Protein AF-X1KUF6-F1 (afdb_monomer)

pLDDT: mean 94.96, std 4.08, range [74.19, 98.38]

Foldseek 3Di:
DLVVVLVVLVVDPPAADEAEPDFDFLVRQCPPDVSVVPGDDDPDRLLDCGWLNVCLDPVCVVVNLVVLVSVVCSCPVVVSLSYAYETEDQQDLVSLQSNLVSSVVSPNPDHFYEYECQDVCCVVCVVSSVVRGVYYHYPPVSNVD

InterPro domains:
  IPR000121 PEP-utilising enzyme, C-terminal [PF02896] (3-145)
  IPR006319 Phosphoenolpyruvate synthase [PTHR43030] (1-145)
  IPR015813 Pyruvate/Phosphoenolpyruvate kinase-like domain superfamily [SSF51621] (2-145)
  IPR040442 Pyruvate kinase-like domain superfamily [G3DSA:3.20.20.60] (1-145)

Solvent-accessible surface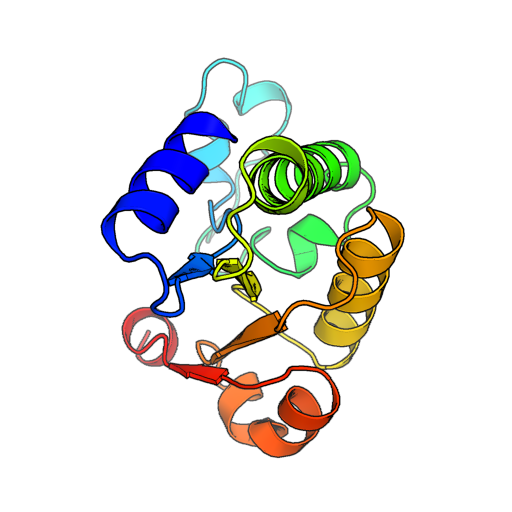 area (backbone atoms only — not comparable to full-atom values): 8007 Å² total; per-residue (Å²): 110,32,62,64,54,37,54,56,42,58,76,46,60,80,49,79,35,75,45,67,54,82,66,56,32,33,65,61,46,25,74,40,95,74,20,61,82,78,33,71,91,61,100,51,43,92,80,46,72,27,22,30,65,37,49,65,33,79,89,40,31,67,60,47,44,52,55,45,43,26,53,41,44,24,35,68,76,71,59,44,72,36,54,28,39,28,45,36,63,47,73,45,62,69,45,46,52,51,41,53,53,47,44,43,72,56,62,54,64,99,61,55,41,30,33,39,38,32,47,71,54,35,67,78,42,37,69,63,44,50,76,76,24,80,41,74,46,80,35,62,69,62,52,70,107

Sequence (145 aa):
MAEGISQIAAAFYPKEVIVRFSDFKTNEYRNLIGGELFEGEEANPMLGFRGASRYIDKSFQPAFKMECQAIKRARNIFGLKNISVMVPFCRTVEEGEKVKKLIEKFGLKELKIYVMCEIPSNVILAEDFLRIFDGMSIGSNDLTQ

Radius of gyration: 15.2 Å; Cα contacts (8 Å, |Δi|>4): 221; chains: 1; bounding box: 33×36×39 Å

Secondary structure (DSSP, 8-state):
-HHHHHHHHHHTTTS-EEEEPP---HHHHHTSTTGGGT----S-TTTSS-HHHHHHSTTTHHHHHHHHHHHHHHHHTS--TTEEEEE----SHHHHHHHHHHHHHTT--SS-EEEEE-SHHHHHTHHHHHHHSSEEEE-HHHHH-

Nearest PDB structures (foldseek):
  2ols-assembly1_A  TM=9.886E-01  e=2.353E-16  Neisseria meningitidis MC58
  8eq1-assembly1_C  TM=7.529E-01  e=2.332E-03  Escherichia coli
  1pky-assembly1_D  TM=8.181E-01  e=3.804E-02  Escherichia coli
  1e0u-assembly1_D  TM=7.714E-01  e=2.203E-02  Escherichia coli
  8edq-assembly1_A-2  TM=8.054E-01  e=4.042E-02  Escherichia coli

Organism: NCBI:txid412755

Structure (mmCIF, N/CA/C/O backbone):
data_AF-X1KUF6-F1
#
_entry.id   AF-X1KUF6-F1
#
loop_
_atom_site.group_PDB
_atom_site.id
_atom_site.type_symbol
_atom_site.label_atom_id
_atom_site.label_alt_id
_atom_site.label_comp_id
_atom_site.label_asym_id
_atom_site.label_entity_id
_atom_site.label_seq_id
_atom_site.pdbx_PDB_ins_code
_atom_site.Cartn_x
_atom_site.Cartn_y
_atom_site.Cartn_z
_atom_site.occupancy
_atom_site.B_iso_or_equiv
_atom_site.auth_seq_id
_atom_site.auth_comp_id
_atom_site.auth_asym_id
_atom_site.auth_atom_id
_atom_site.pdbx_PDB_model_num
ATOM 1 N N . MET A 1 1 ? 0.646 15.863 2.782 1.00 74.69 1 MET A N 1
ATOM 2 C CA . MET A 1 1 ? 0.153 14.469 2.596 1.00 74.69 1 MET A CA 1
ATOM 3 C C . MET A 1 1 ? -0.734 14.024 3.754 1.00 74.69 1 MET A C 1
ATOM 5 O O . MET A 1 1 ? -1.856 13.605 3.505 1.00 74.69 1 MET A O 1
ATOM 9 N N . ALA A 1 2 ? -0.284 14.150 5.010 1.00 89.12 2 ALA A N 1
ATOM 10 C CA . ALA A 1 2 ? -1.098 13.770 6.167 1.00 89.12 2 ALA A CA 1
ATOM 11 C C . ALA A 1 2 ? -2.40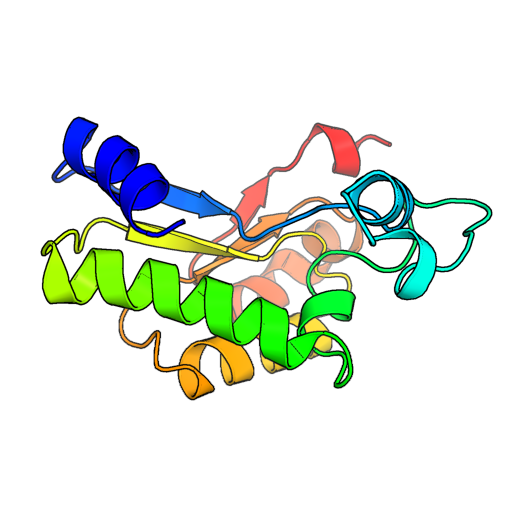7 14.576 6.292 1.00 89.12 2 ALA A C 1
ATOM 13 O O . ALA A 1 2 ? -3.410 13.980 6.671 1.00 89.12 2 ALA A O 1
ATOM 14 N N . GLU A 1 3 ? -2.440 15.878 5.954 1.00 91.00 3 GLU A N 1
ATOM 15 C CA . GLU A 1 3 ? -3.692 16.654 6.034 1.00 91.00 3 GLU A CA 1
ATOM 16 C C . GLU A 1 3 ? -4.752 16.144 5.057 1.00 91.00 3 GLU A C 1
ATOM 18 O O . GLU A 1 3 ? -5.882 15.925 5.473 1.00 91.00 3 GLU A O 1
ATOM 23 N N . GLY A 1 4 ? -4.389 15.879 3.796 1.00 92.69 4 GLY A N 1
ATOM 24 C CA . GLY A 1 4 ? -5.336 15.382 2.790 1.00 92.69 4 GLY A CA 1
ATOM 25 C C . GLY A 1 4 ? -5.943 14.029 3.170 1.00 92.69 4 GLY A C 1
ATOM 26 O O . GLY A 1 4 ? -7.160 13.865 3.136 1.00 92.69 4 GLY A O 1
ATOM 27 N N . ILE A 1 5 ? -5.107 13.088 3.631 1.00 94.44 5 ILE A N 1
ATOM 28 C CA . ILE A 1 5 ? -5.576 11.797 4.163 1.00 94.44 5 ILE A CA 1
ATOM 29 C C . ILE A 1 5 ? -6.516 12.021 5.354 1.00 94.44 5 ILE A C 1
ATOM 31 O O . ILE A 1 5 ? -7.580 11.407 5.435 1.00 94.44 5 ILE A O 1
ATOM 35 N N . SER A 1 6 ? -6.131 12.910 6.273 1.00 95.38 6 SER A N 1
ATOM 36 C CA . SER A 1 6 ? -6.888 13.162 7.500 1.00 95.38 6 SER A CA 1
ATOM 37 C C . SER A 1 6 ? -8.235 13.823 7.219 1.00 95.38 6 SER A C 1
ATOM 39 O O . SER A 1 6 ? -9.224 13.458 7.839 1.00 95.38 6 SER A O 1
ATOM 41 N N . GLN A 1 7 ? -8.300 14.749 6.263 1.00 96.44 7 GLN A N 1
ATOM 42 C CA . GLN A 1 7 ? -9.534 15.426 5.875 1.00 96.44 7 GLN A CA 1
ATOM 43 C C . GLN A 1 7 ? -10.568 14.435 5.330 1.00 96.44 7 GLN A C 1
ATOM 45 O O . GLN A 1 7 ? -11.725 14.468 5.747 1.00 96.44 7 GLN A O 1
ATOM 50 N N . ILE A 1 8 ? -10.145 13.520 4.451 1.00 95.69 8 ILE A N 1
ATOM 51 C CA . ILE A 1 8 ? -11.028 12.477 3.915 1.00 95.69 8 ILE A CA 1
ATOM 52 C C . ILE A 1 8 ? -11.447 11.522 5.037 1.00 95.69 8 ILE A C 1
ATOM 54 O O . ILE A 1 8 ? -12.634 11.283 5.229 1.00 95.69 8 ILE A O 1
ATOM 58 N N . ALA A 1 9 ? -10.497 11.008 5.823 1.00 97.00 9 ALA A N 1
ATOM 59 C CA . ALA A 1 9 ? -10.805 10.054 6.887 1.00 97.00 9 ALA A CA 1
ATOM 60 C C . ALA A 1 9 ? -11.703 10.638 7.994 1.00 97.00 9 ALA A C 1
ATOM 62 O O . ALA A 1 9 ? -12.555 9.922 8.523 1.00 97.00 9 ALA A O 1
ATOM 63 N N . ALA A 1 10 ? -11.555 11.929 8.306 1.00 97.19 10 ALA A N 1
ATOM 64 C CA . ALA A 1 10 ? -12.406 12.650 9.248 1.00 97.19 10 ALA A CA 1
ATOM 65 C C . ALA A 1 10 ? -13.851 12.773 8.748 1.00 97.19 10 ALA A C 1
ATOM 67 O O . ALA A 1 10 ? -14.778 12.582 9.530 1.00 97.19 10 ALA A O 1
ATOM 68 N N . ALA A 1 11 ? -14.053 13.028 7.450 1.00 97.50 11 ALA A N 1
ATOM 69 C CA . ALA A 1 11 ? -15.387 13.191 6.866 1.00 97.50 11 ALA A CA 1
ATOM 70 C C . ALA A 1 11 ? -16.265 11.930 6.985 1.00 97.50 11 ALA A C 1
ATOM 72 O O . ALA A 1 11 ? -17.489 12.032 7.017 1.00 97.50 11 ALA A O 1
ATOM 73 N N . PHE A 1 12 ? -15.648 10.748 7.077 1.00 97.31 12 PHE A N 1
ATOM 74 C CA . PHE A 1 12 ? -16.350 9.467 7.191 1.00 97.31 12 PHE A CA 1
ATOM 75 C C . PHE A 1 12 ? -16.254 8.831 8.582 1.00 97.31 12 PHE A C 1
ATOM 77 O O . PHE A 1 12 ? -16.757 7.725 8.775 1.00 97.31 12 PHE A O 1
ATOM 84 N N . TYR A 1 13 ? -15.637 9.491 9.565 1.00 96.12 13 TYR A N 1
ATOM 85 C CA . TYR A 1 13 ? -15.435 8.915 10.896 1.00 96.12 13 TYR A CA 1
ATOM 86 C C . TYR A 1 13 ? -16.778 8.576 11.588 1.00 96.12 13 TYR A C 1
ATOM 88 O O . TYR A 1 13 ? -17.686 9.409 11.575 1.00 96.12 13 TYR A O 1
ATOM 96 N N . PRO A 1 14 ? -16.944 7.386 12.214 1.00 95.75 14 PRO A N 1
ATOM 97 C CA . PRO A 1 14 ? -15.944 6.338 12.462 1.00 95.75 14 PRO A CA 1
ATOM 98 C C . PRO A 1 14 ? -15.895 5.216 11.403 1.00 95.75 14 PRO A C 1
ATOM 100 O O . PRO A 1 14 ? -15.271 4.185 11.650 1.00 95.75 14 PRO A O 1
ATOM 103 N N . LYS A 1 15 ? -16.555 5.362 10.245 1.00 97.75 15 LYS A N 1
ATOM 104 C CA . LYS A 1 15 ? -16.556 4.332 9.191 1.00 97.75 15 LYS A CA 1
ATOM 105 C C . LYS A 1 15 ? -15.154 4.142 8.618 1.00 97.75 15 LYS A C 1
ATOM 107 O O . LYS A 1 15 ? -14.398 5.104 8.490 1.00 97.75 15 LYS A O 1
ATOM 112 N N . GLU A 1 16 ? -14.821 2.899 8.279 1.00 97.38 16 GLU A N 1
ATOM 113 C CA . GLU A 1 16 ? -13.512 2.533 7.737 1.00 97.38 16 GLU A CA 1
ATOM 114 C C . GLU A 1 16 ? -13.225 3.269 6.421 1.00 97.38 16 GLU A C 1
ATOM 116 O O . GLU A 1 16 ? -14.061 3.307 5.519 1.00 97.38 16 GLU A O 1
ATOM 121 N N . VAL A 1 17 ? -12.025 3.843 6.322 1.00 97.88 17 VAL A N 1
ATOM 122 C CA . VAL A 1 17 ? -11.506 4.491 5.116 1.00 97.88 17 VAL A CA 1
ATOM 123 C C . VAL A 1 17 ? -10.222 3.785 4.720 1.00 97.88 17 VAL A C 1
ATOM 125 O O . VAL A 1 17 ? -9.234 3.809 5.454 1.00 97.88 17 VAL A O 1
ATOM 128 N N . ILE A 1 18 ? -10.241 3.147 3.554 1.00 97.81 18 ILE A N 1
ATOM 129 C CA . ILE A 1 18 ? -9.101 2.402 3.024 1.00 97.81 18 ILE A CA 1
ATOM 130 C C . ILE A 1 18 ? -8.302 3.336 2.114 1.00 97.81 18 ILE A C 1
ATOM 132 O O . ILE A 1 18 ? -8.774 3.744 1.055 1.00 97.81 18 ILE A O 1
ATOM 136 N N . VAL A 1 19 ? -7.088 3.686 2.531 1.00 97.38 19 VAL A N 1
ATOM 137 C CA . VAL A 1 19 ? -6.181 4.541 1.761 1.00 97.38 19 VAL A CA 1
ATOM 138 C C . VAL A 1 19 ? -5.276 3.664 0.908 1.00 97.38 19 VAL A C 1
ATOM 140 O O . VAL A 1 19 ? -4.455 2.908 1.426 1.00 97.38 19 VAL A O 1
ATOM 143 N N . ARG A 1 20 ? -5.409 3.772 -0.412 1.00 97.50 20 ARG A N 1
ATOM 144 C CA . ARG A 1 20 ? -4.479 3.133 -1.344 1.00 97.50 20 ARG A CA 1
ATOM 145 C C . ARG A 1 20 ? -3.151 3.881 -1.335 1.00 97.50 20 ARG A C 1
ATOM 147 O O . ARG A 1 20 ? -3.151 5.106 -1.451 1.00 97.50 20 ARG A O 1
ATOM 154 N N . PHE A 1 21 ? -2.047 3.149 -1.219 1.00 97.50 21 PHE A N 1
ATOM 155 C CA . PHE A 1 21 ? -0.722 3.732 -1.404 1.00 97.50 21 PHE A CA 1
ATOM 156 C C . PHE A 1 21 ? -0.516 4.226 -2.841 1.00 97.50 21 PHE A C 1
ATOM 158 O O . PHE A 1 21 ? -1.264 3.872 -3.758 1.00 97.50 21 PHE A O 1
ATOM 165 N N . SER A 1 22 ? 0.489 5.077 -3.026 1.00 94.44 22 SER A N 1
ATOM 166 C CA . SER A 1 22 ? 0.829 5.673 -4.314 1.00 94.44 22 SER A CA 1
ATOM 167 C C . SER A 1 22 ? 1.072 4.618 -5.398 1.00 94.44 22 SER A C 1
ATOM 169 O O . SER A 1 22 ? 1.990 3.807 -5.322 1.00 94.44 22 SER A O 1
ATOM 171 N N . ASP A 1 23 ? 0.237 4.638 -6.432 1.00 94.00 23 ASP A N 1
ATOM 172 C CA . ASP A 1 23 ? 0.252 3.666 -7.531 1.00 94.00 23 ASP A CA 1
ATOM 173 C C . ASP A 1 23 ? 0.669 4.308 -8.863 1.00 94.00 23 ASP A C 1
ATOM 175 O O . ASP A 1 23 ? 0.208 3.944 -9.943 1.00 94.00 23 ASP A O 1
ATOM 179 N N . PHE A 1 24 ? 1.498 5.344 -8.775 1.00 93.00 24 PHE A N 1
ATOM 180 C CA . PHE A 1 24 ? 1.981 6.048 -9.952 1.00 93.00 24 PHE A CA 1
ATOM 181 C C . PHE A 1 24 ? 2.967 5.180 -10.730 1.00 93.00 24 PHE A C 1
ATOM 183 O O . PHE A 1 24 ? 3.837 4.504 -10.167 1.00 93.00 24 PHE A O 1
ATOM 190 N N . LYS A 1 25 ? 2.832 5.245 -12.047 1.00 93.31 25 LYS A N 1
ATOM 191 C CA . LYS A 1 25 ? 3.754 4.683 -13.026 1.00 93.31 25 LYS A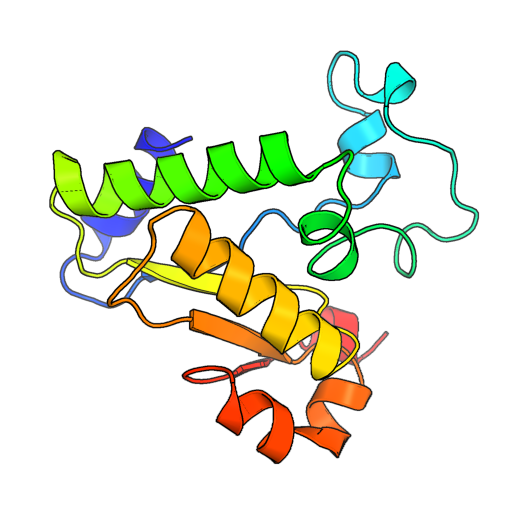 CA 1
ATOM 192 C C . LYS A 1 25 ? 4.991 5.573 -13.147 1.00 93.31 25 LYS A C 1
ATOM 194 O O . LYS A 1 25 ? 4.980 6.745 -12.764 1.00 93.31 25 LYS A O 1
ATOM 199 N N . THR A 1 26 ? 6.050 5.029 -13.734 1.00 90.62 26 THR A N 1
ATOM 200 C CA . THR A 1 26 ? 7.299 5.756 -14.022 1.00 90.62 26 THR A CA 1
ATOM 201 C C . THR A 1 26 ? 7.054 7.058 -14.781 1.00 90.62 26 THR A C 1
ATOM 203 O O . THR A 1 26 ? 7.531 8.108 -14.367 1.00 90.62 26 THR A O 1
ATOM 206 N N . ASN A 1 27 ? 6.234 7.031 -15.835 1.00 91.38 27 ASN A N 1
ATOM 207 C CA . ASN A 1 27 ? 5.895 8.220 -16.622 1.00 91.38 27 ASN A CA 1
ATOM 208 C C . ASN A 1 27 ? 5.114 9.284 -15.824 1.00 91.38 27 ASN A C 1
ATOM 210 O O . ASN A 1 27 ? 5.317 10.477 -16.033 1.00 91.38 27 ASN A O 1
ATOM 214 N N . GLU A 1 28 ? 4.249 8.878 -14.894 1.00 93.50 28 GLU A N 1
ATOM 215 C CA . GLU A 1 28 ? 3.502 9.799 -14.030 1.00 93.50 28 GLU A CA 1
ATOM 216 C C . GLU A 1 28 ? 4.427 10.476 -13.015 1.00 93.50 28 GLU A C 1
ATOM 218 O O . GLU A 1 28 ? 4.361 11.695 -12.852 1.00 93.50 28 GLU A O 1
ATOM 223 N N . TYR A 1 29 ? 5.339 9.719 -12.394 1.00 93.44 29 TYR A N 1
ATOM 224 C CA . TYR A 1 29 ? 6.380 10.296 -11.541 1.00 93.44 29 TYR A CA 1
ATOM 225 C C . TYR A 1 29 ? 7.337 11.196 -12.325 1.00 93.44 29 TYR A C 1
ATOM 227 O O . TYR A 1 29 ? 7.695 12.265 -11.833 1.00 93.44 29 TYR A O 1
ATOM 235 N N . ARG A 1 30 ? 7.706 10.812 -13.552 1.00 93.00 30 ARG A N 1
ATOM 236 C CA . ARG A 1 30 ? 8.602 11.583 -14.422 1.00 93.00 30 ARG A CA 1
ATOM 237 C C . ARG A 1 30 ? 8.062 12.980 -14.724 1.00 93.00 30 ARG A C 1
ATOM 239 O O . ARG A 1 30 ? 8.834 13.929 -14.788 1.00 93.00 30 ARG A O 1
ATOM 246 N N . ASN A 1 31 ? 6.743 13.097 -14.865 1.00 94.06 31 ASN A N 1
ATOM 247 C CA . ASN A 1 31 ? 6.051 14.356 -15.145 1.00 94.06 31 ASN A CA 1
ATOM 248 C C . ASN A 1 31 ? 5.942 15.291 -13.927 1.00 94.06 31 ASN A C 1
ATOM 250 O O . ASN A 1 31 ? 5.491 16.429 -14.070 1.00 94.06 31 ASN A O 1
ATOM 254 N N . LEU A 1 32 ? 6.326 14.844 -12.726 1.00 94.56 32 LEU A N 1
ATOM 255 C CA . LEU A 1 32 ? 6.444 15.728 -11.569 1.00 94.56 32 LEU A CA 1
ATOM 256 C C . LEU A 1 32 ? 7.689 16.611 -11.695 1.00 94.56 32 LEU A C 1
ATOM 258 O O . LEU A 1 32 ? 8.660 16.274 -12.370 1.00 94.56 32 LEU A O 1
ATOM 262 N N . ILE A 1 33 ? 7.687 17.745 -10.993 1.00 94.81 33 ILE A N 1
ATOM 263 C CA . ILE A 1 33 ? 8.838 18.654 -10.963 1.00 94.81 33 ILE A CA 1
ATOM 264 C C . ILE A 1 33 ? 10.069 17.895 -10.441 1.00 94.81 33 ILE A C 1
ATOM 266 O O . ILE A 1 33 ? 10.077 17.430 -9.301 1.00 94.81 33 ILE A O 1
ATOM 270 N N . GLY A 1 34 ? 11.100 17.776 -11.283 1.00 92.38 34 GLY A N 1
ATOM 271 C CA . GLY A 1 34 ? 12.336 17.042 -10.988 1.00 92.38 34 GLY A CA 1
ATOM 272 C C . GLY A 1 34 ? 12.252 15.518 -11.152 1.00 92.38 34 GLY A C 1
ATOM 273 O O . GLY A 1 34 ? 13.239 14.839 -10.881 1.00 92.38 34 GLY A O 1
ATOM 274 N N . GLY A 1 35 ? 11.115 14.972 -11.597 1.00 92.19 35 GLY A N 1
ATOM 275 C CA . GLY A 1 35 ? 10.897 13.530 -11.751 1.00 92.19 35 GLY A CA 1
ATOM 276 C C . GLY A 1 35 ? 11.777 12.875 -12.817 1.00 92.19 35 GLY A C 1
ATOM 277 O O . GLY A 1 35 ? 12.220 11.744 -12.638 1.00 92.19 35 GLY A O 1
ATOM 278 N N . GLU A 1 36 ? 12.107 13.599 -13.889 1.00 93.00 36 GLU A N 1
ATOM 279 C CA . GLU A 1 36 ? 12.992 13.131 -14.970 1.00 93.00 36 GLU A CA 1
ATOM 280 C C . GLU A 1 36 ? 14.391 12.701 -14.515 1.00 93.00 36 GLU A C 1
ATOM 282 O O . GLU A 1 36 ? 15.017 11.869 -15.165 1.00 93.00 36 GLU A O 1
ATOM 287 N N . LEU A 1 37 ? 14.865 13.215 -13.376 1.00 91.69 37 LEU A N 1
ATOM 288 C CA . LEU A 1 37 ? 16.166 12.857 -12.810 1.00 91.69 37 LEU A CA 1
ATOM 289 C C . LEU A 1 37 ? 16.156 11.489 -12.112 1.00 91.69 37 LEU A C 1
ATOM 291 O O . LEU A 1 37 ? 17.219 10.916 -11.880 1.00 91.69 37 LEU A O 1
ATOM 295 N N . PHE A 1 38 ? 14.973 10.984 -11.752 1.00 90.69 38 PHE A N 1
ATOM 296 C CA . PHE A 1 38 ? 14.801 9.760 -10.965 1.00 90.69 38 PHE A CA 1
ATOM 297 C C . PHE A 1 38 ? 14.077 8.646 -11.731 1.00 90.69 38 PHE A C 1
ATOM 299 O O . PHE A 1 38 ? 14.180 7.485 -11.343 1.00 90.69 38 PHE A O 1
ATOM 306 N N . GLU A 1 39 ? 13.365 8.976 -12.811 1.00 91.94 39 GLU A N 1
ATOM 307 C CA . GLU A 1 39 ? 12.511 8.043 -13.551 1.00 91.94 39 GLU A CA 1
ATOM 308 C C . GLU A 1 39 ? 13.011 7.821 -14.985 1.00 91.94 39 GLU A C 1
ATOM 310 O O . GLU A 1 39 ? 12.997 8.725 -15.829 1.00 91.94 39 GLU A O 1
ATOM 315 N N . GLY A 1 40 ? 13.414 6.581 -15.275 1.00 88.94 40 GLY A N 1
ATOM 316 C CA . GLY A 1 40 ? 13.765 6.138 -16.625 1.00 88.94 40 GLY A CA 1
ATOM 317 C C . GLY A 1 40 ? 12.559 6.073 -17.568 1.00 88.94 40 GLY A C 1
ATOM 318 O O . GLY A 1 40 ? 11.410 6.231 -17.158 1.00 88.94 40 GLY A O 1
ATOM 319 N N . GLU A 1 41 ? 12.823 5.834 -18.852 1.00 90.69 41 GLU A N 1
ATOM 320 C CA . GLU A 1 41 ? 11.763 5.541 -19.821 1.00 90.69 41 GLU A CA 1
ATOM 321 C C . GLU A 1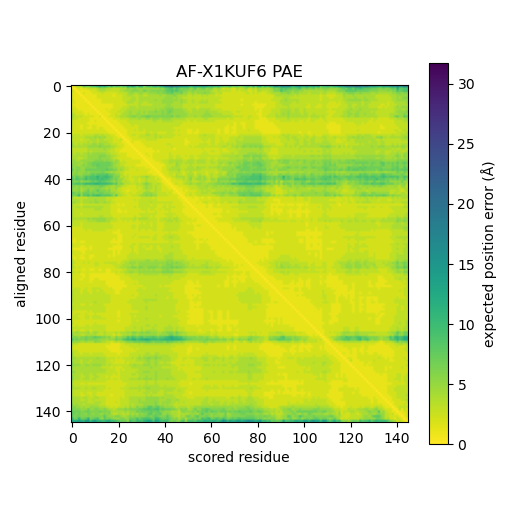 41 ? 11.487 4.040 -19.853 1.00 90.69 41 GLU A C 1
ATOM 323 O O . GLU A 1 41 ? 12.407 3.226 -19.923 1.00 90.69 41 GLU A O 1
ATOM 328 N N . GLU A 1 42 ? 10.209 3.677 -19.830 1.00 91.38 42 GLU A N 1
ATOM 329 C CA . GLU A 1 42 ? 9.757 2.299 -19.980 1.00 91.38 42 GLU A CA 1
ATOM 330 C C . GLU A 1 42 ? 8.929 2.173 -21.255 1.00 91.38 42 GLU A C 1
ATOM 332 O O . GLU A 1 42 ? 8.052 2.996 -21.518 1.00 91.38 42 GLU A O 1
ATOM 337 N N . ALA A 1 43 ? 9.155 1.103 -22.022 1.00 91.31 43 ALA A N 1
ATOM 338 C CA . ALA A 1 43 ? 8.361 0.820 -23.218 1.00 91.31 43 ALA A CA 1
ATOM 339 C C . ALA A 1 43 ? 6.874 0.591 -22.887 1.00 91.31 43 ALA A C 1
ATOM 341 O O . ALA A 1 43 ? 6.004 0.926 -23.687 1.00 91.31 43 ALA A O 1
ATOM 342 N N . ASN A 1 44 ? 6.581 0.035 -21.704 1.00 90.56 44 ASN A N 1
ATOM 343 C CA . ASN A 1 44 ? 5.220 -0.109 -21.200 1.00 90.56 44 ASN A CA 1
ATOM 344 C C . ASN A 1 44 ? 5.137 0.194 -19.689 1.00 90.56 44 ASN A C 1
ATOM 346 O O . ASN A 1 44 ? 5.271 -0.720 -18.869 1.00 90.56 44 ASN A O 1
ATOM 350 N N . PRO A 1 45 ? 4.854 1.455 -19.310 1.00 89.38 45 PRO A N 1
ATOM 351 C CA . PRO A 1 45 ? 4.727 1.861 -17.909 1.00 89.38 45 PRO A CA 1
ATOM 352 C C . PRO A 1 45 ? 3.596 1.158 -17.143 1.00 89.38 45 PRO A C 1
ATOM 354 O O . PRO A 1 45 ? 3.631 1.109 -15.916 1.00 89.38 45 PRO A O 1
ATOM 357 N N . MET A 1 46 ? 2.590 0.596 -17.831 1.00 87.50 46 MET A N 1
ATOM 358 C CA . MET A 1 46 ? 1.488 -0.124 -17.173 1.00 87.50 46 MET A CA 1
ATOM 359 C C . MET A 1 46 ? 1.980 -1.361 -16.422 1.00 87.50 46 MET A C 1
ATOM 361 O O . MET A 1 46 ? 1.477 -1.652 -15.341 1.00 87.50 46 MET A O 1
ATOM 365 N N . LEU A 1 47 ? 2.970 -2.058 -16.987 1.00 88.69 47 LEU A N 1
ATOM 366 C CA . LEU A 1 47 ? 3.528 -3.308 -16.459 1.00 88.69 47 LEU A CA 1
ATOM 367 C C . LEU A 1 47 ? 4.860 -3.103 -15.720 1.00 88.69 47 LEU A C 1
ATOM 369 O O . LEU A 1 47 ? 5.397 -4.051 -15.141 1.00 88.69 47 LEU A O 1
ATOM 373 N N . GLY A 1 48 ? 5.383 -1.877 -15.750 1.00 91.19 48 GLY A N 1
ATOM 374 C CA . GLY A 1 48 ? 6.720 -1.512 -15.302 1.00 91.19 48 GLY A CA 1
ATOM 375 C C . GLY A 1 48 ? 6.850 -1.238 -13.803 1.00 91.19 48 GLY A C 1
ATOM 376 O O . GLY A 1 48 ? 6.182 -1.832 -12.952 1.00 91.19 48 GLY A O 1
ATOM 377 N N . PHE A 1 49 ? 7.768 -0.352 -13.447 1.00 93.69 49 PHE A N 1
ATOM 378 C CA . PHE A 1 49 ? 8.178 -0.106 -12.070 1.00 93.69 49 PHE A CA 1
ATOM 379 C C . PHE A 1 49 ? 7.133 0.705 -11.276 1.00 93.69 49 PHE A C 1
ATOM 381 O O . PHE A 1 49 ? 7.217 1.931 -11.185 1.00 93.69 49 PHE A O 1
ATOM 388 N N . ARG A 1 50 ? 6.153 0.022 -10.659 1.00 95.50 50 ARG A N 1
ATOM 389 C CA . ARG A 1 50 ? 5.070 0.605 -9.832 1.00 95.50 50 ARG A CA 1
ATOM 390 C C . ARG A 1 50 ? 4.599 -0.331 -8.705 1.00 95.50 50 ARG A C 1
ATOM 392 O O . ARG A 1 50 ? 5.007 -1.490 -8.652 1.00 95.50 50 ARG A O 1
ATOM 399 N N . GLY A 1 51 ? 3.754 0.187 -7.811 1.00 95.50 51 GLY A N 1
ATOM 400 C CA . GLY A 1 51 ? 3.141 -0.546 -6.695 1.00 95.50 51 GLY A CA 1
ATOM 401 C C . GLY A 1 51 ? 4.136 -1.307 -5.814 1.00 95.50 51 GLY A C 1
ATOM 402 O O . GLY A 1 51 ? 5.199 -0.784 -5.471 1.00 95.50 51 GLY A O 1
ATOM 403 N N . ALA A 1 52 ? 3.805 -2.546 -5.443 1.00 96.94 52 ALA A N 1
ATOM 404 C CA . ALA A 1 52 ? 4.571 -3.331 -4.472 1.00 96.94 52 ALA A CA 1
ATOM 405 C C . ALA A 1 52 ? 6.069 -3.446 -4.804 1.00 96.94 52 ALA A C 1
ATOM 407 O O . ALA A 1 52 ? 6.908 -3.240 -3.922 1.00 96.94 52 ALA A O 1
ATOM 408 N N . SER A 1 53 ? 6.419 -3.710 -6.070 1.00 96.00 53 SER A N 1
ATOM 409 C CA . SER A 1 53 ? 7.821 -3.828 -6.500 1.00 96.00 53 SER A CA 1
ATOM 410 C C . SER A 1 53 ? 8.599 -2.524 -6.321 1.00 96.00 53 SER A C 1
ATOM 412 O O . SER A 1 53 ? 9.787 -2.542 -6.006 1.00 96.00 53 SER A O 1
ATOM 414 N N . ARG A 1 54 ? 7.927 -1.381 -6.496 1.00 96.62 54 ARG A N 1
ATOM 415 C CA . ARG A 1 54 ? 8.522 -0.061 -6.282 1.00 96.62 54 ARG A CA 1
ATOM 416 C C . ARG A 1 54 ? 8.758 0.193 -4.795 1.00 96.62 54 ARG A C 1
ATOM 418 O O . ARG A 1 54 ? 9.827 0.657 -4.423 1.00 96.62 54 ARG A O 1
ATOM 425 N N . TYR A 1 55 ? 7.827 -0.182 -3.921 1.00 97.44 55 TYR A N 1
ATOM 426 C CA . TYR A 1 55 ? 7.979 0.024 -2.474 1.00 97.44 55 TYR A CA 1
ATOM 427 C C . TYR A 1 55 ? 9.137 -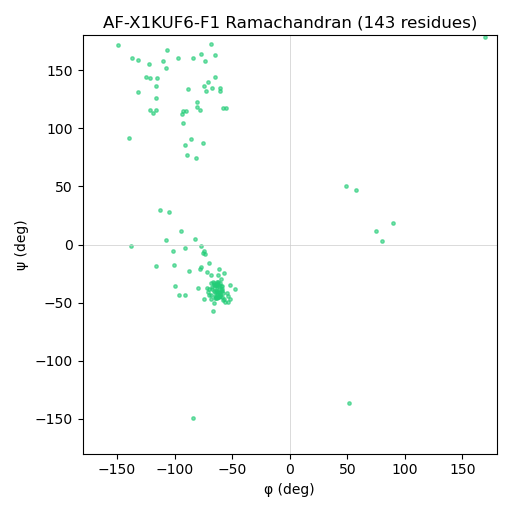0.764 -1.855 1.00 97.44 55 TYR A C 1
ATOM 429 O O . TYR A 1 55 ? 9.771 -0.290 -0.910 1.00 97.44 55 TYR A O 1
ATOM 437 N N . ILE A 1 56 ? 9.402 -1.972 -2.361 1.00 97.19 56 ILE A N 1
ATOM 438 C CA . ILE A 1 56 ? 10.485 -2.826 -1.857 1.00 97.19 56 ILE A CA 1
ATOM 439 C C . ILE A 1 56 ? 11.864 -2.394 -2.359 1.00 97.19 56 ILE A C 1
ATOM 441 O O . ILE A 1 56 ? 12.863 -2.732 -1.715 1.00 97.19 56 ILE A O 1
ATOM 445 N N . ASP A 1 57 ? 11.939 -1.640 -3.456 1.00 96.88 57 ASP A N 1
ATOM 446 C CA . ASP A 1 57 ? 13.206 -1.190 -4.018 1.00 96.88 57 ASP A CA 1
ATOM 447 C C . ASP A 1 57 ? 13.917 -0.193 -3.094 1.00 96.88 57 ASP A C 1
ATOM 449 O O . ASP A 1 57 ? 13.325 0.738 -2.546 1.00 96.88 57 ASP A O 1
ATOM 453 N N . LYS A 1 58 ? 15.226 -0.385 -2.908 1.00 95.50 58 LYS A N 1
ATOM 454 C CA . LYS A 1 58 ? 16.017 0.414 -1.963 1.00 95.50 58 LYS A CA 1
ATOM 455 C C . LYS A 1 58 ? 16.067 1.895 -2.338 1.00 95.50 58 LYS A C 1
ATOM 457 O O . LYS A 1 58 ? 16.142 2.720 -1.430 1.00 95.50 58 LYS A O 1
ATOM 462 N N . SER A 1 59 ? 16.035 2.221 -3.632 1.00 94.12 59 SER A N 1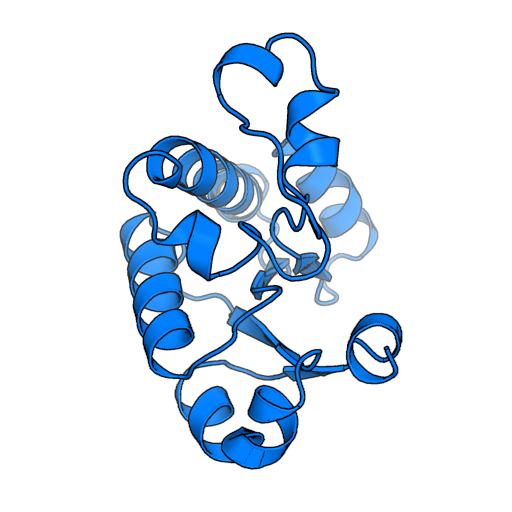
ATOM 463 C CA . SER A 1 59 ? 16.069 3.605 -4.113 1.00 94.12 59 SER A CA 1
ATOM 464 C C . SER A 1 59 ? 14.787 4.362 -3.758 1.00 94.12 59 SER A C 1
ATOM 466 O O . SER A 1 59 ? 14.842 5.547 -3.433 1.00 94.12 59 SER A O 1
ATOM 468 N N . PHE A 1 60 ? 13.648 3.664 -3.724 1.00 95.50 60 PHE A N 1
ATOM 469 C CA . PHE A 1 60 ? 12.339 4.266 -3.483 1.00 95.50 60 PHE A CA 1
ATOM 470 C C . PHE A 1 60 ? 11.837 4.098 -2.038 1.00 95.50 60 PHE A C 1
ATOM 472 O O . PHE A 1 60 ? 10.977 4.855 -1.584 1.00 95.50 60 PHE A O 1
ATOM 479 N N . GLN A 1 61 ? 12.403 3.172 -1.257 1.00 96.06 61 GLN A N 1
ATOM 480 C CA . GLN A 1 61 ? 12.054 2.974 0.157 1.00 96.06 61 GLN A CA 1
ATOM 481 C C . GLN A 1 61 ? 12.001 4.265 1.003 1.00 96.06 61 GLN A C 1
ATOM 483 O O . GLN A 1 61 ? 11.103 4.363 1.845 1.00 96.06 61 GLN A O 1
ATOM 488 N N . PRO A 1 62 ? 12.891 5.270 0.831 1.00 96.56 62 PRO A N 1
ATOM 489 C CA . PRO A 1 62 ? 12.761 6.547 1.534 1.00 96.56 62 PRO A CA 1
ATOM 490 C C . PRO A 1 62 ? 11.436 7.268 1.246 1.00 96.56 62 PRO A C 1
ATOM 492 O O . PRO A 1 62 ? 10.821 7.789 2.176 1.00 96.56 62 PRO A O 1
ATOM 495 N N . ALA A 1 63 ? 10.962 7.246 -0.003 1.00 95.81 63 ALA A N 1
ATOM 496 C CA . ALA A 1 63 ? 9.677 7.822 -0.393 1.00 95.81 63 ALA A CA 1
ATOM 497 C C . ALA A 1 63 ? 8.504 7.037 0.209 1.00 95.81 63 ALA A C 1
ATOM 499 O O . ALA A 1 63 ? 7.634 7.624 0.855 1.00 95.81 63 ALA A O 1
ATOM 500 N N . PHE A 1 64 ? 8.532 5.704 0.117 1.00 97.62 64 PHE A N 1
ATOM 501 C CA . PHE A 1 64 ? 7.497 4.858 0.721 1.00 97.62 64 PHE A CA 1
ATOM 502 C C . PHE A 1 64 ? 7.430 5.004 2.254 1.00 97.62 64 PHE A C 1
ATOM 504 O O . PHE A 1 64 ? 6.353 5.011 2.856 1.00 97.62 64 PHE A O 1
ATOM 511 N N . LYS A 1 65 ? 8.578 5.210 2.913 1.00 97.81 65 LYS A N 1
ATOM 512 C CA . LYS A 1 65 ? 8.634 5.524 4.346 1.00 97.81 65 LYS A CA 1
ATOM 513 C C . LYS A 1 65 ? 7.915 6.834 4.673 1.00 97.81 65 LYS A C 1
ATOM 515 O O . LYS A 1 65 ? 7.221 6.884 5.688 1.00 97.81 65 LYS A O 1
ATOM 520 N N . MET A 1 66 ? 8.060 7.876 3.850 1.00 97.12 66 MET A N 1
ATOM 521 C CA . MET A 1 66 ? 7.354 9.150 4.055 1.00 97.12 66 MET A CA 1
ATOM 522 C C . MET A 1 66 ? 5.836 8.976 3.953 1.00 97.12 66 MET A C 1
ATOM 524 O O . MET A 1 66 ? 5.095 9.518 4.775 1.00 97.12 66 MET A O 1
ATOM 528 N N . GLU A 1 67 ? 5.373 8.171 3.000 1.00 97.25 67 GLU A N 1
ATOM 529 C CA . GLU A 1 67 ? 3.956 7.842 2.850 1.00 97.25 67 GLU A CA 1
ATOM 530 C C . GLU A 1 67 ? 3.418 7.078 4.077 1.00 97.25 67 GLU A C 1
ATOM 532 O O . GLU A 1 67 ? 2.416 7.481 4.677 1.00 97.25 67 GLU A O 1
ATOM 537 N N . CYS A 1 68 ? 4.152 6.069 4.561 1.00 97.62 68 CYS A N 1
ATOM 538 C CA . CYS A 1 68 ? 3.831 5.381 5.816 1.00 97.62 68 CYS A CA 1
ATOM 539 C C . CYS A 1 68 ? 3.781 6.341 7.022 1.00 97.62 68 CYS A C 1
ATOM 541 O O . CYS A 1 68 ? 2.890 6.256 7.872 1.00 97.62 68 CYS A O 1
ATOM 543 N N . GLN A 1 69 ? 4.724 7.284 7.107 1.00 97.12 69 GLN A N 1
ATOM 544 C CA . GLN A 1 69 ? 4.764 8.290 8.170 1.00 97.12 69 GLN A CA 1
ATOM 545 C C . GLN A 1 69 ? 3.568 9.248 8.113 1.00 97.12 69 GLN A C 1
ATOM 547 O O . GLN A 1 69 ? 3.065 9.645 9.168 1.00 97.12 69 GLN A O 1
ATOM 552 N N . ALA A 1 70 ? 3.078 9.592 6.919 1.00 97.38 70 ALA A N 1
ATOM 553 C CA . ALA A 1 70 ? 1.884 10.414 6.757 1.00 97.38 70 ALA A CA 1
ATOM 554 C C . ALA A 1 70 ? 0.636 9.708 7.314 1.00 97.38 70 ALA A C 1
ATOM 556 O O . ALA A 1 70 ? -0.102 10.312 8.097 1.00 97.38 70 ALA A O 1
ATOM 557 N N . ILE A 1 71 ? 0.452 8.418 7.004 1.00 97.62 71 ILE A N 1
ATOM 558 C CA . ILE A 1 71 ? -0.622 7.586 7.577 1.00 97.62 71 ILE A CA 1
ATOM 559 C C . ILE A 1 71 ? -0.475 7.487 9.099 1.00 97.62 71 ILE A C 1
ATOM 561 O O . ILE A 1 71 ? -1.444 7.653 9.842 1.00 97.62 71 ILE A O 1
ATOM 565 N N . LYS A 1 72 ? 0.750 7.267 9.592 1.00 96.88 72 LYS A N 1
ATOM 566 C CA . LYS A 1 72 ? 1.024 7.171 11.031 1.00 96.88 72 LYS A CA 1
ATOM 567 C C . LYS A 1 72 ? 0.651 8.466 11.749 1.00 96.88 72 LYS A C 1
ATOM 569 O O . LYS A 1 72 ? 0.041 8.422 12.816 1.00 96.88 72 LYS A O 1
ATOM 574 N N . ARG A 1 73 ? 0.981 9.620 11.162 1.00 96.50 73 ARG A N 1
ATOM 575 C CA . ARG A 1 73 ? 0.599 10.938 11.684 1.00 96.50 73 ARG A CA 1
ATOM 576 C C . ARG A 1 73 ? -0.922 11.117 11.690 1.00 96.50 73 ARG A C 1
ATOM 578 O O . ARG A 1 73 ? -1.449 11.534 12.717 1.00 96.50 73 ARG A O 1
ATOM 585 N N . ALA A 1 74 ? -1.614 10.743 10.610 1.00 97.00 74 ALA A N 1
ATOM 586 C CA . ALA A 1 74 ? -3.081 10.746 10.525 1.00 97.00 74 ALA A CA 1
ATOM 587 C C . ALA A 1 74 ? -3.732 9.947 11.670 1.00 97.00 74 ALA A C 1
ATOM 589 O O . ALA A 1 74 ? -4.578 10.457 12.403 1.00 97.00 74 ALA A O 1
ATOM 590 N N . ARG A 1 75 ? -3.259 8.718 11.901 1.00 96.56 75 ARG A N 1
ATOM 591 C CA . ARG A 1 75 ? -3.797 7.832 12.945 1.00 96.56 75 ARG A CA 1
ATOM 592 C C . ARG A 1 75 ? -3.442 8.265 14.370 1.00 96.56 75 ARG A C 1
ATOM 594 O O . ARG A 1 75 ? -4.246 8.061 15.276 1.00 96.56 75 ARG A O 1
ATOM 601 N N . ASN A 1 76 ? -2.231 8.776 14.603 1.00 95.50 76 ASN A N 1
ATOM 602 C CA . ASN A 1 76 ? -1.711 8.975 15.964 1.00 95.50 76 ASN A CA 1
ATOM 603 C C . ASN A 1 76 ? -1.821 10.409 16.472 1.00 95.50 76 ASN A C 1
ATOM 605 O O . ASN A 1 76 ? -2.057 10.590 17.659 1.00 95.50 76 ASN A O 1
ATOM 609 N N . ILE A 1 77 ? -1.645 11.407 15.605 1.00 94.81 77 ILE A N 1
ATOM 610 C CA . ILE A 1 77 ? -1.723 12.820 16.000 1.00 94.81 77 ILE A CA 1
ATOM 611 C C . ILE A 1 77 ? -3.151 13.335 15.846 1.00 94.81 77 ILE A C 1
ATOM 613 O O . ILE A 1 77 ? -3.661 13.992 16.744 1.00 94.81 77 ILE A O 1
ATOM 617 N N . PHE A 1 78 ? -3.814 12.998 14.737 1.00 93.69 78 PHE A N 1
ATOM 618 C CA . PHE A 1 78 ? -5.190 13.434 14.473 1.00 93.69 78 PHE A CA 1
ATOM 619 C C . PHE A 1 78 ? -6.253 12.442 14.977 1.00 93.69 78 PHE A C 1
ATOM 621 O O . PHE A 1 78 ? -7.443 12.719 14.885 1.00 93.69 78 PHE A O 1
ATOM 628 N N . GLY A 1 79 ? -5.843 11.289 15.522 1.00 95.12 79 GLY A N 1
ATOM 629 C CA . GLY A 1 79 ? -6.745 10.320 16.159 1.00 95.12 79 GLY A CA 1
ATOM 630 C C . GLY A 1 79 ? -7.601 9.483 15.200 1.00 95.12 79 GLY A C 1
ATOM 631 O O . GLY A 1 79 ? -8.506 8.781 15.647 1.00 95.12 79 GLY A O 1
ATOM 632 N N . LEU A 1 80 ? -7.325 9.507 13.894 1.00 96.62 80 LEU A N 1
ATOM 633 C CA . LEU A 1 80 ? -8.166 8.874 12.871 1.00 96.62 80 LEU A CA 1
ATOM 634 C C . LEU A 1 80 ? -7.886 7.370 12.754 1.00 96.62 80 LEU A C 1
ATOM 636 O O . LEU A 1 80 ? -7.226 6.893 11.831 1.00 96.62 80 LEU A O 1
ATOM 640 N N . LYS A 1 81 ? -8.366 6.602 13.736 1.00 95.88 81 LYS A N 1
ATOM 641 C CA . LYS A 1 81 ? -8.154 5.145 13.825 1.00 95.88 81 LYS A CA 1
ATOM 642 C C . LYS A 1 81 ? -8.970 4.326 12.819 1.00 95.88 81 LYS A C 1
ATOM 644 O O . LYS A 1 81 ? -8.694 3.137 12.667 1.00 95.88 81 LYS A O 1
ATOM 649 N N . ASN A 1 82 ? -9.893 4.953 12.093 1.00 97.12 82 ASN A N 1
ATOM 650 C CA . ASN A 1 82 ? -10.664 4.347 11.006 1.00 97.12 82 ASN A CA 1
ATOM 651 C C . ASN A 1 82 ? -9.876 4.191 9.688 1.00 97.12 82 ASN A C 1
ATOM 653 O O . ASN A 1 82 ? -10.425 3.676 8.720 1.00 97.12 82 ASN A O 1
ATOM 657 N N . ILE A 1 83 ? -8.612 4.631 9.634 1.00 97.94 83 ILE A N 1
ATOM 658 C CA . ILE A 1 83 ? -7.765 4.512 8.438 1.00 97.94 83 ILE A CA 1
ATOM 659 C C . ILE A 1 83 ? -7.161 3.109 8.325 1.00 97.94 83 ILE A C 1
ATOM 661 O O . ILE A 1 83 ? -6.326 2.732 9.149 1.00 97.94 83 ILE A O 1
ATOM 665 N N . SER A 1 84 ? -7.485 2.402 7.255 1.00 98.19 84 SER A N 1
ATOM 666 C CA . SER A 1 84 ? -6.771 1.205 6.803 1.00 98.19 84 SER A CA 1
ATOM 667 C C . SER A 1 84 ? -5.946 1.533 5.558 1.00 98.19 84 SER A C 1
ATOM 669 O O . SER A 1 84 ? -6.122 2.597 4.962 1.00 98.19 84 SER A O 1
ATOM 671 N N . VAL A 1 85 ? -5.032 0.651 5.156 1.00 98.12 85 VAL A N 1
ATOM 672 C CA . VAL A 1 85 ? -4.194 0.869 3.962 1.00 98.12 85 VAL A CA 1
ATOM 673 C C . VAL A 1 85 ? -4.364 -0.247 2.949 1.00 98.12 85 VAL A C 1
ATOM 675 O O . VAL A 1 85 ? -4.722 -1.363 3.314 1.00 98.12 85 VAL A O 1
ATOM 678 N N . MET A 1 86 ? -4.089 0.050 1.684 1.00 98.31 86 MET A N 1
ATOM 679 C CA . MET A 1 86 ? -4.142 -0.924 0.600 1.00 98.31 86 MET A CA 1
ATOM 680 C C .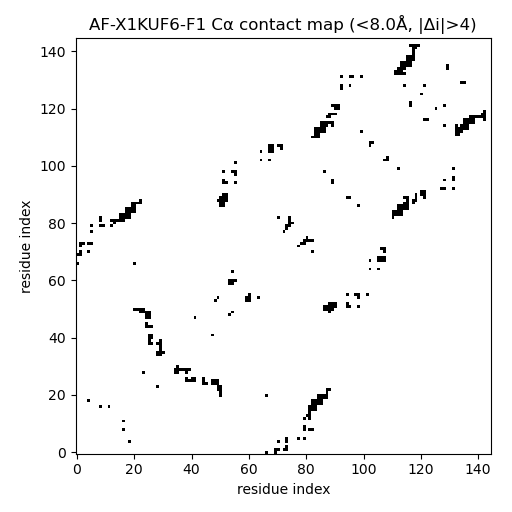 MET A 1 86 ? -2.887 -0.861 -0.264 1.00 98.31 86 MET A C 1
ATOM 682 O O . MET A 1 86 ? -2.479 0.222 -0.689 1.00 98.31 86 MET A O 1
ATOM 686 N N . VAL A 1 87 ? -2.300 -2.029 -0.526 1.00 98.25 87 VAL A N 1
ATOM 687 C CA . VAL A 1 87 ? -1.132 -2.210 -1.395 1.00 98.25 87 VAL A CA 1
ATOM 688 C C . VAL A 1 87 ? -1.601 -2.464 -2.833 1.00 98.25 87 VAL A C 1
ATOM 690 O O . VAL A 1 87 ? -2.237 -3.494 -3.071 1.00 98.25 87 VAL A O 1
ATOM 693 N N . PRO A 1 88 ? -1.306 -1.560 -3.783 1.00 97.50 88 PRO A N 1
ATOM 694 C CA . PRO A 1 88 ? -1.547 -1.783 -5.203 1.00 97.50 88 PRO A CA 1
ATOM 695 C C . PRO A 1 88 ? -0.412 -2.572 -5.875 1.00 97.50 88 PRO A C 1
ATOM 697 O O . PRO A 1 88 ? 0.725 -2.623 -5.392 1.00 97.50 88 PRO A O 1
ATOM 700 N N . PHE A 1 89 ? -0.738 -3.148 -7.025 1.00 97.06 89 PHE A N 1
ATOM 701 C CA . PHE A 1 89 ? 0.132 -3.794 -7.999 1.00 97.06 89 PHE A CA 1
ATOM 702 C C . PHE A 1 89 ? 1.103 -4.803 -7.373 1.00 97.06 89 PHE A C 1
ATOM 704 O O . PHE A 1 89 ? 2.320 -4.749 -7.566 1.00 97.06 89 PHE A O 1
ATOM 711 N N . CYS A 1 90 ? 0.558 -5.707 -6.556 1.00 97.56 90 CYS A N 1
ATOM 712 C CA . CYS A 1 90 ? 1.320 -6.754 -5.887 1.00 97.56 90 CYS A CA 1
ATOM 713 C C . CYS A 1 90 ? 1.309 -8.030 -6.729 1.00 97.56 90 CYS A C 1
ATOM 715 O O . CYS A 1 90 ? 0.298 -8.726 -6.792 1.00 97.56 90 CYS A O 1
ATOM 717 N N . ARG A 1 91 ? 2.422 -8.326 -7.406 1.00 96.69 91 ARG A N 1
ATOM 718 C CA . ARG A 1 91 ? 2.485 -9.382 -8.427 1.00 96.69 91 ARG A CA 1
ATOM 719 C C . ARG A 1 91 ? 2.606 -10.769 -7.826 1.00 96.69 91 ARG A C 1
ATOM 721 O O . ARG A 1 91 ? 2.039 -11.720 -8.366 1.00 96.69 91 ARG A O 1
ATOM 728 N N . THR A 1 92 ? 3.358 -10.886 -6.735 1.00 97.81 92 THR A N 1
ATOM 729 C CA . THR A 1 92 ? 3.657 -12.169 -6.095 1.00 97.81 92 THR A CA 1
ATOM 730 C C . THR A 1 92 ? 3.417 -12.125 -4.591 1.00 97.81 92 THR A C 1
ATOM 732 O O . THR A 1 92 ? 3.420 -11.064 -3.960 1.00 97.81 92 THR A O 1
ATOM 735 N N . VAL A 1 93 ? 3.231 -13.306 -4.009 1.00 97.62 93 VAL A N 1
ATOM 736 C CA . VAL A 1 93 ? 3.047 -13.494 -2.566 1.00 97.62 93 VAL A CA 1
ATOM 737 C C . VAL A 1 93 ? 4.277 -12.976 -1.806 1.00 97.62 93 VAL A C 1
ATOM 739 O O . VAL A 1 93 ? 4.150 -12.284 -0.796 1.00 97.62 93 VAL A O 1
ATOM 742 N N . GLU A 1 94 ? 5.479 -13.195 -2.344 1.00 97.94 94 GLU A N 1
ATOM 743 C CA . GLU A 1 94 ? 6.741 -12.738 -1.756 1.00 97.94 94 GLU A CA 1
ATOM 744 C C . GLU A 1 94 ? 6.882 -11.211 -1.769 1.00 97.94 94 GLU A C 1
ATOM 746 O O . GLU A 1 94 ? 7.439 -10.636 -0.829 1.00 97.94 94 GLU A O 1
ATOM 751 N N . GLU A 1 95 ? 6.403 -10.533 -2.820 1.00 97.88 95 GLU A N 1
ATOM 752 C CA . GLU A 1 95 ? 6.306 -9.069 -2.815 1.00 97.88 95 GLU A CA 1
ATOM 753 C C . GLU A 1 95 ? 5.381 -8.606 -1.686 1.00 97.88 95 GLU A C 1
ATOM 755 O O . GLU A 1 95 ? 5.748 -7.707 -0.925 1.00 97.88 95 GLU A O 1
ATOM 760 N N . GLY A 1 96 ? 4.232 -9.269 -1.526 1.00 97.69 96 GLY A N 1
ATOM 761 C CA . GLY A 1 96 ? 3.262 -8.974 -0.475 1.00 97.69 96 GLY A CA 1
ATOM 762 C C . GLY A 1 96 ? 3.862 -9.077 0.925 1.00 97.69 96 GLY A C 1
ATOM 763 O O . GLY A 1 96 ? 3.748 -8.141 1.723 1.00 97.69 96 GLY A O 1
ATOM 764 N N . GLU A 1 97 ? 4.589 -10.160 1.211 1.00 98.12 97 GLU A N 1
ATOM 765 C CA . GLU A 1 97 ? 5.281 -10.327 2.492 1.00 98.12 97 GLU A CA 1
ATOM 766 C C . GLU A 1 97 ? 6.315 -9.227 2.750 1.00 98.12 97 GLU A C 1
ATOM 768 O O . GLU A 1 97 ? 6.416 -8.701 3.863 1.00 98.12 97 GLU A O 1
ATOM 773 N N . LYS A 1 98 ? 7.117 -8.886 1.732 1.00 98.25 98 LYS A N 1
ATOM 774 C CA . LYS A 1 98 ? 8.162 -7.860 1.848 1.00 98.25 98 LYS A CA 1
ATOM 775 C C . LYS A 1 98 ? 7.553 -6.487 2.110 1.00 98.25 98 LYS A C 1
ATOM 777 O O . LYS A 1 98 ? 8.039 -5.774 2.990 1.00 98.25 98 LYS A O 1
ATOM 782 N N . VAL A 1 99 ? 6.486 -6.127 1.395 1.00 97.81 99 VAL A N 1
ATOM 783 C CA . VAL A 1 99 ? 5.784 -4.853 1.598 1.00 97.81 99 VAL A CA 1
ATOM 784 C C . VAL A 1 99 ? 5.153 -4.799 2.986 1.00 97.81 99 VAL A C 1
ATOM 786 O O . VAL A 1 99 ? 5.358 -3.812 3.691 1.00 97.81 99 VAL A O 1
ATOM 789 N N . LYS A 1 100 ? 4.471 -5.862 3.434 1.00 97.38 100 LYS A N 1
ATOM 790 C CA . LYS A 1 100 ? 3.889 -5.918 4.786 1.00 97.38 100 LYS A CA 1
ATOM 791 C C . LYS A 1 100 ? 4.953 -5.712 5.870 1.00 97.38 100 LYS A C 1
ATOM 793 O O . LYS A 1 100 ? 4.790 -4.856 6.740 1.00 97.38 100 LYS A O 1
ATOM 798 N N . LYS A 1 101 ? 6.097 -6.400 5.757 1.00 97.56 101 LYS A N 1
ATOM 799 C CA . LYS A 1 101 ? 7.249 -6.219 6.662 1.00 97.56 101 LYS A CA 1
ATOM 800 C C . LYS A 1 101 ? 7.771 -4.776 6.655 1.00 97.56 101 LYS A C 1
ATOM 802 O O . LYS A 1 101 ? 8.145 -4.257 7.707 1.00 97.56 101 LYS A O 1
ATOM 807 N N . LEU A 1 102 ? 7.802 -4.103 5.500 1.00 97.88 102 LEU A N 1
ATOM 808 C CA . LEU A 1 102 ? 8.213 -2.695 5.406 1.00 97.88 102 LEU A CA 1
ATOM 809 C C . LEU A 1 102 ? 7.207 -1.740 6.060 1.00 97.88 102 LEU A C 1
ATOM 811 O O . LEU A 1 102 ? 7.629 -0.852 6.801 1.00 97.88 102 LEU A O 1
ATOM 815 N N . ILE A 1 103 ? 5.904 -1.940 5.845 1.00 97.69 103 ILE A N 1
ATOM 816 C CA . ILE A 1 103 ? 4.831 -1.157 6.482 1.00 97.69 103 ILE A CA 1
ATOM 817 C C . ILE A 1 103 ? 4.975 -1.222 8.012 1.00 97.69 103 ILE A C 1
ATOM 819 O O . ILE A 1 103 ? 5.042 -0.189 8.690 1.00 97.69 103 ILE A O 1
ATOM 823 N N . GLU A 1 104 ? 5.136 -2.431 8.556 1.00 96.62 104 GLU A N 1
ATOM 824 C CA . GLU A 1 104 ? 5.343 -2.650 9.990 1.00 96.62 104 GLU A CA 1
ATOM 825 C C . GLU A 1 104 ? 6.651 -2.019 10.491 1.00 96.62 104 GLU A C 1
ATOM 827 O O . GLU A 1 104 ? 6.666 -1.352 11.534 1.00 96.62 104 GLU A O 1
ATOM 832 N N . LYS A 1 105 ? 7.748 -2.174 9.733 1.00 97.06 105 LYS A N 1
ATOM 833 C CA . LYS A 1 105 ? 9.058 -1.566 10.027 1.00 97.06 105 LYS A CA 1
ATOM 834 C C . LYS A 1 105 ? 8.980 -0.041 10.079 1.00 97.06 105 LYS A C 1
ATOM 836 O O . LYS A 1 105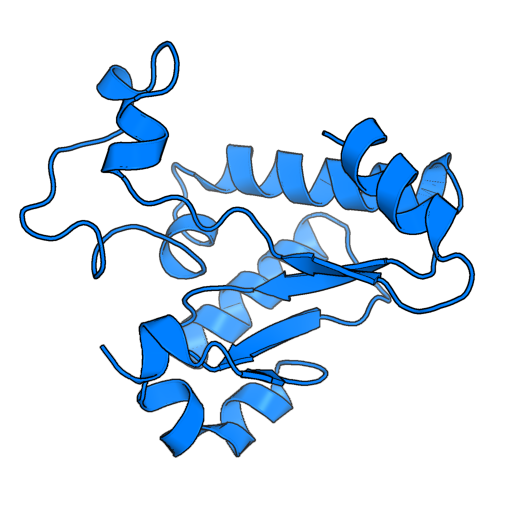 ? 9.655 0.581 10.900 1.00 97.06 105 LYS A O 1
ATOM 841 N N . PHE A 1 106 ? 8.156 0.577 9.237 1.00 97.31 106 PHE A N 1
ATOM 842 C CA . PHE A 1 106 ? 7.940 2.025 9.226 1.00 97.31 106 PHE A CA 1
ATOM 843 C C . PHE A 1 106 ? 6.929 2.501 10.280 1.00 97.31 106 PHE A C 1
ATOM 845 O O . PHE A 1 106 ? 6.682 3.702 10.422 1.00 97.31 106 PHE A O 1
ATOM 852 N N . GLY A 1 107 ? 6.446 1.587 11.125 1.00 94.00 107 GLY A N 1
ATOM 853 C CA . GLY A 1 107 ? 5.699 1.899 12.338 1.00 94.00 107 GLY A CA 1
ATOM 854 C C . GLY A 1 107 ? 4.193 2.002 12.133 1.00 94.00 107 GLY A C 1
ATOM 855 O O . GLY A 1 107 ? 3.523 2.595 12.981 1.00 94.00 107 GLY A O 1
ATOM 856 N N . LEU A 1 108 ? 3.683 1.447 11.034 1.00 94.94 108 LEU A N 1
ATOM 857 C CA . LEU A 1 108 ? 2.268 1.188 10.816 1.00 94.94 108 LEU A CA 1
ATOM 858 C C . LEU A 1 108 ? 1.955 -0.229 11.307 1.00 94.94 108 LEU A C 1
ATOM 860 O O . LEU A 1 108 ? 2.017 -1.196 10.557 1.00 94.94 108 LEU A O 1
ATOM 864 N N . LYS A 1 109 ? 1.679 -0.335 12.608 1.00 87.88 109 LYS A N 1
ATOM 865 C CA . LYS A 1 109 ? 1.236 -1.564 13.277 1.00 87.88 109 LYS A CA 1
ATOM 866 C C . LYS A 1 109 ? -0.227 -1.407 13.687 1.00 87.88 109 LYS A C 1
ATOM 868 O O . LYS A 1 109 ? -0.689 -0.274 13.833 1.00 87.88 109 LYS A O 1
ATOM 873 N N . GLU A 1 110 ? -0.929 -2.521 13.881 1.00 87.50 110 GLU A N 1
ATOM 874 C CA . GLU A 1 110 ? -2.311 -2.528 14.399 1.00 87.50 110 GLU A CA 1
ATOM 875 C C . GLU A 1 110 ? -3.285 -1.703 13.529 1.00 87.50 110 GLU A C 1
ATOM 877 O O . GLU A 1 110 ? -4.060 -0.861 13.996 1.00 87.50 110 GLU A O 1
ATOM 882 N N . LEU A 1 111 ? -3.215 -1.913 12.217 1.00 94.94 111 LEU A N 1
ATOM 883 C CA . LEU A 1 111 ? -4.232 -1.495 11.2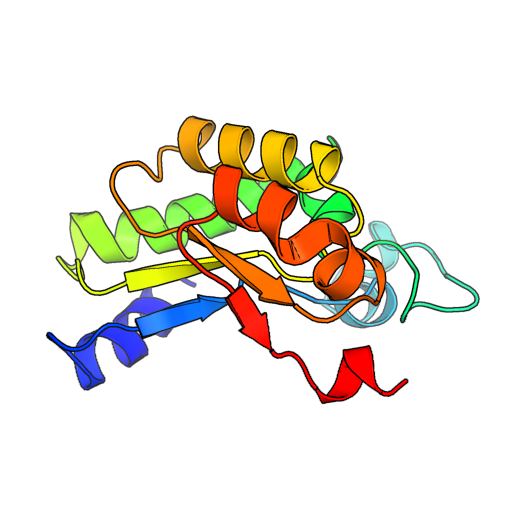57 1.00 94.94 111 LEU A CA 1
ATOM 884 C C . LEU A 1 111 ? -4.461 -2.632 10.268 1.00 94.94 111 LEU A C 1
ATOM 886 O O . LEU A 1 111 ? -3.580 -3.475 10.101 1.00 94.94 111 LEU A O 1
ATOM 890 N N . LYS A 1 112 ? -5.605 -2.611 9.587 1.00 97.88 112 LYS A N 1
ATOM 891 C CA . LYS A 1 112 ? -5.841 -3.542 8.491 1.00 97.88 112 LYS A CA 1
ATOM 892 C C . LYS A 1 112 ? -5.037 -3.123 7.263 1.00 97.88 112 LYS A C 1
ATOM 894 O O . LYS A 1 112 ? -4.988 -1.936 6.913 1.00 97.88 112 LYS A O 1
ATOM 899 N N . ILE A 1 113 ? -4.424 -4.104 6.620 1.00 98.19 113 ILE A N 1
ATOM 900 C CA . ILE A 1 113 ? -3.658 -3.968 5.389 1.00 98.19 113 ILE A CA 1
ATOM 901 C C . ILE A 1 113 ? -4.342 -4.836 4.339 1.00 98.19 113 ILE A C 1
ATOM 903 O O . ILE A 1 113 ? -4.347 -6.060 4.433 1.00 98.19 113 ILE A O 1
ATOM 907 N N . TYR A 1 114 ? -4.898 -4.191 3.324 1.00 98.38 114 TYR A N 1
ATOM 908 C CA . TYR A 1 114 ? -5.521 -4.845 2.183 1.00 98.38 114 TYR A CA 1
ATOM 909 C C . TYR A 1 114 ? -4.539 -4.934 1.015 1.00 98.38 114 TYR A C 1
ATOM 911 O O . TYR A 1 114 ? -3.587 -4.154 0.918 1.00 98.38 114 TYR A O 1
ATOM 919 N N . VAL A 1 115 ? -4.812 -5.840 0.085 1.00 98.25 115 VAL A N 1
ATOM 920 C CA . VAL A 1 115 ? -4.172 -5.859 -1.233 1.00 98.25 115 VAL A CA 1
ATOM 921 C C . VAL A 1 115 ? -5.217 -5.606 -2.310 1.00 98.25 115 VAL A C 1
ATOM 923 O O . VAL A 1 115 ? -6.371 -6.022 -2.193 1.00 98.25 115 VAL A O 1
ATOM 926 N N . MET A 1 116 ? -4.837 -4.888 -3.355 1.00 97.81 116 MET A N 1
ATOM 927 C CA . MET A 1 116 ? -5.697 -4.722 -4.516 1.00 97.81 116 MET A CA 1
ATOM 928 C C . MET A 1 116 ? -5.572 -5.973 -5.404 1.00 97.81 116 MET A C 1
ATOM 930 O O . MET A 1 116 ? -4.474 -6.382 -5.771 1.00 97.81 116 MET A O 1
ATOM 934 N N . CYS A 1 117 ? -6.695 -6.637 -5.678 1.00 96.81 117 CYS A N 1
ATOM 935 C CA . CYS A 1 117 ? -6.787 -7.789 -6.569 1.00 96.81 117 CYS A CA 1
ATOM 936 C C . CYS A 1 117 ? -6.968 -7.269 -7.994 1.00 96.81 117 CYS A C 1
ATOM 938 O O . CYS A 1 117 ? -8.088 -6.974 -8.416 1.00 96.81 117 CYS A O 1
ATOM 940 N N . GLU A 1 118 ? -5.853 -7.070 -8.688 1.00 95.50 118 GLU A N 1
ATOM 941 C CA . GLU A 1 118 ? -5.831 -6.377 -9.981 1.00 95.50 118 GLU A CA 1
ATOM 942 C C . GLU A 1 118 ? -4.920 -7.038 -11.021 1.00 95.50 118 GLU A C 1
ATOM 944 O O . GLU A 1 118 ? -4.852 -6.597 -12.160 1.00 95.50 118 GLU A O 1
ATOM 949 N N . ILE A 1 119 ? -4.247 -8.125 -10.643 1.00 94.44 119 ILE A N 1
ATOM 950 C CA . ILE A 1 119 ? -3.390 -8.934 -11.510 1.00 94.44 119 ILE A CA 1
ATOM 951 C C . ILE A 1 119 ? -3.938 -10.368 -11.499 1.00 94.44 119 ILE A C 1
ATOM 953 O O . ILE A 1 119 ? -4.351 -10.841 -10.435 1.00 94.44 119 ILE A O 1
ATOM 957 N N . PRO A 1 120 ? -3.916 -11.116 -12.621 1.00 95.19 120 PRO A N 1
ATOM 958 C CA . PRO A 1 120 ? -4.425 -12.490 -12.659 1.00 95.19 120 PRO A CA 1
ATOM 959 C C . PRO A 1 120 ? -3.852 -13.408 -11.568 1.00 95.19 120 PRO A C 1
ATOM 961 O O . PRO A 1 120 ? -4.572 -14.240 -11.016 1.00 95.19 120 PRO A O 1
ATOM 964 N N . SER A 1 121 ? -2.580 -13.223 -11.190 1.00 95.56 121 SER A N 1
ATOM 965 C CA . SER A 1 121 ? -1.957 -13.966 -10.088 1.00 95.56 121 SER A CA 1
ATOM 966 C C . SER A 1 121 ? -2.652 -13.735 -8.744 1.00 95.56 121 SER A C 1
ATOM 968 O O . SER A 1 121 ? -2.731 -14.668 -7.951 1.00 95.56 121 SER A O 1
ATOM 970 N N . ASN A 1 122 ? -3.206 -12.543 -8.490 1.00 96.31 122 ASN A N 1
ATOM 971 C CA . ASN A 1 122 ? -3.965 -12.261 -7.272 1.00 96.31 122 ASN A CA 1
ATOM 972 C C . ASN A 1 122 ? -5.249 -13.087 -7.198 1.00 96.31 122 ASN A C 1
ATOM 974 O O . ASN A 1 122 ? -5.647 -13.475 -6.107 1.00 96.31 122 ASN A O 1
ATOM 978 N N . VAL A 1 123 ? -5.897 -13.344 -8.337 1.00 96.44 123 VAL A N 1
ATOM 979 C CA . VAL A 1 123 ? -7.117 -14.161 -8.396 1.00 96.44 123 VAL A CA 1
ATOM 980 C C . VAL A 1 123 ? -6.770 -15.635 -8.213 1.00 96.44 123 VAL A C 1
ATOM 982 O O . VAL A 1 123 ? -7.396 -16.322 -7.411 1.00 96.44 123 VAL A O 1
ATOM 985 N N . ILE A 1 124 ? -5.747 -16.114 -8.927 1.00 97.38 124 ILE A N 1
ATOM 986 C CA . ILE A 1 124 ? -5.324 -17.521 -8.890 1.00 97.38 124 ILE A CA 1
ATOM 987 C C . ILE A 1 124 ? -4.790 -17.904 -7.502 1.00 97.38 124 ILE A C 1
ATOM 989 O O . ILE A 1 124 ? -5.091 -18.986 -7.009 1.00 97.38 124 ILE A O 1
ATOM 993 N N . LEU A 1 125 ? -4.020 -17.017 -6.866 1.00 97.56 125 LEU A N 1
ATOM 994 C CA . LEU A 1 125 ? -3.381 -17.238 -5.563 1.00 97.56 125 LEU A CA 1
ATOM 995 C C . LEU A 1 125 ? -4.086 -16.474 -4.431 1.00 97.56 125 LEU A C 1
ATOM 997 O O . LEU A 1 125 ? -3.448 -16.083 -3.453 1.00 97.56 125 LEU A O 1
ATOM 1001 N N . ALA A 1 126 ? -5.392 -16.219 -4.558 1.00 97.56 126 ALA A N 1
ATOM 1002 C CA . ALA A 1 126 ? -6.140 -15.383 -3.616 1.00 97.56 126 ALA A CA 1
ATOM 1003 C C . ALA A 1 126 ? -5.997 -15.853 -2.160 1.00 97.56 126 ALA A C 1
ATOM 1005 O O . ALA A 1 126 ? -5.787 -15.035 -1.266 1.00 97.56 126 ALA A O 1
ATOM 1006 N N . GLU A 1 127 ? -6.042 -17.167 -1.920 1.00 97.81 127 GLU A N 1
ATOM 1007 C CA . GLU A 1 127 ? -5.867 -17.740 -0.580 1.00 97.81 127 GLU A CA 1
ATOM 1008 C C . GLU A 1 127 ? -4.492 -17.421 0.019 1.00 97.81 127 GLU A C 1
ATOM 1010 O O . GLU A 1 127 ? -4.401 -17.074 1.196 1.00 97.81 127 GLU A O 1
ATOM 1015 N N . ASP A 1 128 ? -3.426 -17.485 -0.780 1.00 98.19 128 ASP A N 1
ATOM 1016 C CA . ASP A 1 128 ? -2.070 -17.195 -0.312 1.00 98.19 128 ASP A CA 1
ATOM 1017 C C . ASP A 1 128 ? -1.883 -15.703 -0.018 1.00 98.19 128 ASP A C 1
ATOM 1019 O O . ASP A 1 128 ? -1.291 -15.339 0.999 1.00 98.19 128 ASP A O 1
ATOM 1023 N N . PHE A 1 129 ? -2.464 -14.822 -0.840 1.00 98.19 129 PHE A N 1
ATOM 1024 C CA . PHE A 1 129 ? -2.500 -13.388 -0.546 1.00 98.19 129 PHE A CA 1
ATOM 1025 C C . PHE A 1 129 ? -3.301 -13.082 0.729 1.00 98.19 129 PHE A C 1
ATOM 1027 O O . PHE A 1 129 ? -2.862 -12.273 1.546 1.00 98.19 129 PHE A O 1
ATOM 1034 N N . LEU A 1 130 ? -4.436 -13.749 0.951 1.00 97.94 130 LEU A N 1
ATOM 1035 C CA . LEU A 1 130 ? -5.275 -13.570 2.144 1.00 97.94 130 LEU A CA 1
ATOM 1036 C C . LEU A 1 130 ? -4.648 -14.126 3.433 1.00 97.94 130 LEU A C 1
ATOM 1038 O O . LEU A 1 130 ? -5.060 -13.748 4.526 1.00 97.94 130 LEU A O 1
ATOM 1042 N N . ARG A 1 131 ? -3.615 -14.974 3.348 1.00 97.88 131 ARG A N 1
ATOM 1043 C CA . ARG A 1 131 ? -2.784 -15.319 4.519 1.00 97.88 131 ARG A CA 1
ATOM 1044 C C . ARG A 1 131 ? -1.889 -14.158 4.957 1.00 97.88 131 ARG A C 1
ATOM 1046 O O . ARG A 1 131 ? -1.468 -14.105 6.112 1.00 97.88 131 ARG A O 1
ATOM 1053 N N . ILE A 1 132 ? -1.584 -13.235 4.045 1.00 97.31 132 ILE A N 1
ATOM 1054 C CA . ILE A 1 132 ? -0.726 -12.072 4.295 1.00 97.31 132 ILE A CA 1
ATOM 1055 C C . ILE A 1 132 ? -1.566 -10.839 4.625 1.00 97.31 132 ILE A C 1
ATOM 1057 O O . ILE A 1 132 ? -1.213 -10.096 5.541 1.00 97.31 132 ILE A O 1
ATOM 1061 N N . PHE A 1 133 ? -2.648 -10.601 3.891 1.00 98.00 133 PHE A N 1
ATOM 1062 C CA . PHE A 1 133 ? -3.452 -9.382 3.959 1.00 98.00 133 PHE A CA 1
ATOM 1063 C C . PHE A 1 133 ? -4.803 -9.621 4.638 1.00 98.00 133 PHE A C 1
ATOM 1065 O O . PHE A 1 133 ? -5.367 -10.703 4.552 1.00 98.00 133 PHE A O 1
ATOM 1072 N N . ASP A 1 134 ? -5.359 -8.584 5.264 1.00 98.00 134 ASP A N 1
ATOM 1073 C CA . ASP A 1 134 ? -6.644 -8.649 5.978 1.00 98.00 134 ASP A CA 1
ATOM 1074 C C . ASP A 1 134 ? -7.862 -8.691 5.035 1.00 98.00 134 ASP A C 1
ATOM 1076 O O . ASP A 1 134 ? -9.004 -8.823 5.476 1.00 98.00 134 ASP A O 1
ATOM 1080 N N . GLY A 1 135 ? -7.632 -8.553 3.728 1.00 97.56 135 GLY A N 1
ATOM 1081 C CA . GLY A 1 135 ? -8.653 -8.657 2.697 1.00 97.56 135 GLY A CA 1
ATOM 1082 C C . GLY A 1 135 ? -8.149 -8.216 1.326 1.00 97.56 135 GLY A C 1
ATOM 1083 O O . GLY A 1 135 ? -7.013 -7.755 1.172 1.00 97.56 135 GLY A O 1
ATOM 1084 N N . MET A 1 136 ? -9.035 -8.312 0.334 1.00 97.56 136 MET A N 1
ATOM 1085 C CA . MET A 1 136 ? -8.770 -7.888 -1.039 1.00 97.56 136 MET A CA 1
ATOM 1086 C C . MET A 1 136 ? -9.821 -6.893 -1.532 1.00 97.56 136 MET A C 1
ATOM 1088 O O . MET A 1 136 ? -11.002 -7.026 -1.215 1.00 97.56 136 MET A O 1
ATOM 1092 N N . SER A 1 137 ? -9.394 -5.925 -2.342 1.00 96.06 137 SER A N 1
ATOM 1093 C CA . SER A 1 137 ? -10.285 -5.028 -3.090 1.00 96.06 137 SER A CA 1
ATOM 1094 C C . SER A 1 137 ? -10.093 -5.249 -4.584 1.00 96.06 137 SER A C 1
ATOM 1096 O O . SER A 1 137 ? -8.963 -5.190 -5.061 1.00 96.06 137 SER A O 1
ATOM 1098 N N . ILE A 1 138 ? -11.162 -5.521 -5.330 1.00 95.88 138 ILE A N 1
ATOM 1099 C CA . ILE A 1 138 ? -11.056 -5.871 -6.751 1.00 95.88 138 ILE A CA 1
ATOM 1100 C C . ILE A 1 138 ? -10.824 -4.609 -7.587 1.00 95.88 138 ILE A C 1
ATOM 1102 O O . ILE A 1 138 ? -11.689 -3.738 -7.677 1.00 95.88 138 ILE A O 1
ATOM 1106 N N . GLY A 1 139 ? -9.659 -4.539 -8.228 1.00 92.19 139 GLY A N 1
ATOM 1107 C CA . GLY A 1 139 ? -9.320 -3.533 -9.227 1.00 92.19 139 GLY A CA 1
ATOM 1108 C C . GLY A 1 139 ? -9.727 -4.003 -10.614 1.00 92.19 139 GLY A C 1
ATOM 1109 O O . GLY A 1 139 ? -8.889 -4.449 -11.388 1.00 92.19 139 GLY A O 1
ATOM 1110 N N . SER A 1 140 ? -11.021 -3.928 -10.932 1.00 89.94 140 SER A N 1
ATOM 1111 C CA . SER A 1 140 ? -11.572 -4.514 -12.164 1.00 89.94 140 SER A CA 1
ATOM 1112 C C . SER A 1 140 ? -10.963 -3.956 -13.451 1.00 89.94 140 SER A C 1
ATOM 1114 O O . SER A 1 140 ? -10.922 -4.664 -14.450 1.00 89.94 140 SER A O 1
ATOM 1116 N N . ASN A 1 141 ? -10.515 -2.697 -13.443 1.00 87.25 141 ASN A N 1
ATOM 1117 C CA . ASN A 1 141 ? -9.973 -2.040 -14.631 1.00 87.25 141 ASN A CA 1
ATOM 1118 C C . ASN A 1 141 ? -8.657 -2.686 -15.061 1.00 87.25 141 ASN A C 1
ATOM 1120 O O . ASN A 1 141 ? -8.578 -3.182 -16.178 1.00 87.25 141 ASN A O 1
ATOM 1124 N N . ASP A 1 142 ? -7.665 -2.719 -14.170 1.00 82.69 142 ASP A N 1
ATOM 1125 C CA . ASP A 1 142 ? -6.375 -3.356 -14.437 1.00 82.69 142 ASP A CA 1
ATOM 1126 C C . ASP A 1 142 ? -6.525 -4.882 -14.593 1.00 82.69 142 ASP A C 1
ATOM 1128 O O . ASP A 1 142 ? -5.853 -5.465 -15.433 1.00 82.69 142 ASP A O 1
ATOM 1132 N N . LEU A 1 143 ? -7.473 -5.525 -13.892 1.00 84.94 143 LEU A N 1
ATOM 1133 C CA . LEU A 1 143 ? -7.708 -6.972 -14.032 1.00 84.94 143 LEU A CA 1
ATOM 1134 C C . LEU A 1 143 ? -8.288 -7.378 -15.399 1.00 84.94 143 LEU A C 1
ATOM 1136 O O . LEU A 1 143 ? -8.138 -8.526 -15.814 1.00 84.94 143 LEU A O 1
ATOM 1140 N N . THR A 1 144 ? -9.002 -6.469 -16.065 1.00 81.00 144 THR A N 1
ATOM 1141 C CA . THR A 1 144 ? -9.609 -6.730 -17.382 1.00 81.00 144 THR A CA 1
ATOM 1142 C C . THR A 1 144 ? -8.644 -6.439 -18.535 1.00 81.00 144 THR A C 1
ATOM 1144 O O . THR A 1 144 ? -8.861 -6.942 -19.637 1.00 81.00 144 THR A O 1
ATOM 1147 N N . GLN A 1 145 ? -7.630 -5.600 -18.302 1.00 74.19 145 GLN A N 1
ATOM 1148 C CA . GLN A 1 145 ? -6.624 -5.219 -19.301 1.00 74.19 145 GLN A CA 1
ATOM 1149 C C . GLN A 1 145 ? -5.691 -6.378 -19.651 1.00 74.19 145 GLN A C 1
ATOM 1151 O O . GLN A 1 145 ? -5.322 -6.448 -20.846 1.00 74.19 145 GLN A O 1
#

Mean predicted aligned error: 3.1 Å